Protein AF-A0A6N2E8M4-F1 (afdb_monomer_lite)

Secondary structure (DSSP, 8-state):
-----SSHHHHHHHHHHIIIIIIIIIIIIIIIIIITS--BS-HHHHHHHHHHHHHHHHHHHHHHHHHHHHSSSSHHHHHHHHHHHHHTTT-HHHHHHHHHHHHHHHHHHHHHHHHHHHHHHHHHHHHHHHHHHTTSSS--SBS-HHHHHHH-SS-HHHHHHHHHHHHHHHHHHHHHHH--

pLDDT: mean 90.86, std 8.75, range [43.09, 98.12]

Radius of gyration: 20.79 Å; chains: 1; bounding box: 52×28×59 Å

Foldseek 3Di:
DQDAQLCVVLLVLLLCCLVPPCVPLVCCLQPVQPQVVFDFLDPVLSVLLVVLSVLLVVLNVVSVVLVQCCDCPHVLVVVLVVLVVCVVVVDPVSVVVNSVSSVVSNVVSVVSSVSNLVSLVSNLVSLVVQLVLVPDPDRRGTPPVVRSCVPDPDDSNVSSVVSSVVSVVSSVVSVVSVVD

Structure (mmCIF, N/CA/C/O backbone):
data_AF-A0A6N2E8M4-F1
#
_entry.id   AF-A0A6N2E8M4-F1
#
loop_
_atom_site.group_PDB
_atom_site.id
_atom_site.type_symbol
_atom_site.label_atom_id
_atom_site.label_alt_id
_atom_site.label_comp_id
_atom_site.label_asym_id
_atom_site.label_entity_id
_atom_site.label_seq_id
_atom_site.pdbx_PDB_ins_code
_atom_site.Cartn_x
_atom_site.Cartn_y
_atom_site.Cartn_z
_atom_site.occupancy
_atom_site.B_iso_or_equiv
_atom_site.auth_seq_id
_atom_site.auth_comp_id
_atom_site.auth_asym_id
_atom_site.auth_atom_id
_atom_site.pdbx_PDB_model_num
ATOM 1 N N . MET A 1 1 ? -24.323 13.847 19.911 1.00 50.88 1 MET A N 1
ATOM 2 C CA . MET A 1 1 ? -24.443 12.425 19.514 1.00 50.88 1 MET A CA 1
ATOM 3 C C . MET A 1 1 ? -23.065 11.781 19.568 1.00 50.88 1 MET A C 1
ATOM 5 O O . MET A 1 1 ? -22.084 12.505 19.433 1.00 50.88 1 MET A O 1
ATOM 9 N N . LEU A 1 2 ? -22.969 10.475 19.830 1.00 60.50 2 LEU A N 1
ATOM 10 C CA . LEU A 1 2 ? -21.713 9.736 19.649 1.00 60.50 2 LEU A CA 1
ATOM 11 C C . LEU A 1 2 ? -21.458 9.646 18.139 1.00 60.50 2 LEU A C 1
ATOM 13 O O . LEU A 1 2 ? -22.296 9.107 17.423 1.00 60.50 2 LEU A O 1
ATOM 17 N N . ALA A 1 3 ? -20.360 10.224 17.651 1.00 65.88 3 ALA A N 1
ATOM 18 C CA . ALA A 1 3 ? -19.913 9.959 16.288 1.00 65.88 3 ALA A CA 1
ATOM 19 C C . ALA A 1 3 ? -19.482 8.488 16.233 1.00 65.88 3 ALA A C 1
ATOM 21 O O . ALA A 1 3 ? -18.694 8.071 17.078 1.00 65.88 3 ALA A O 1
ATOM 22 N N . GLY A 1 4 ? -20.057 7.705 15.319 1.00 81.88 4 GLY A N 1
ATOM 23 C CA . GLY A 1 4 ? -19.704 6.298 15.129 1.00 81.88 4 GLY A CA 1
ATOM 24 C C . GLY A 1 4 ? -18.329 6.129 14.473 1.00 81.88 4 GLY A C 1
ATOM 25 O O . GLY A 1 4 ? -17.435 6.965 14.623 1.00 81.88 4 GLY A O 1
ATOM 26 N N . TYR A 1 5 ? -18.162 5.055 13.707 1.00 83.81 5 TYR A N 1
ATOM 27 C CA . TYR A 1 5 ? -16.965 4.858 12.891 1.00 83.81 5 TYR A CA 1
ATOM 28 C C . TYR A 1 5 ? -16.998 5.791 11.674 1.00 83.81 5 TYR A C 1
ATOM 30 O O . TYR A 1 5 ? -17.773 5.576 10.745 1.00 83.81 5 TYR A O 1
ATOM 38 N N . THR A 1 6 ? -16.171 6.838 11.673 1.00 86.19 6 THR A N 1
ATOM 39 C CA . THR A 1 6 ? -16.172 7.872 10.622 1.00 86.19 6 THR A CA 1
ATOM 40 C C . THR A 1 6 ? -15.362 7.467 9.395 1.00 86.19 6 THR A C 1
ATOM 42 O O . THR A 1 6 ? -15.619 7.959 8.303 1.00 86.19 6 THR A O 1
ATOM 45 N N . HIS A 1 7 ? -14.409 6.545 9.550 1.00 88.38 7 HIS A N 1
ATOM 46 C CA . HIS A 1 7 ? -13.494 6.131 8.480 1.00 88.38 7 HIS A CA 1
ATOM 47 C C . HIS A 1 7 ? -13.732 4.705 7.969 1.00 88.38 7 HIS A C 1
ATOM 49 O O . HIS A 1 7 ? -12.921 4.201 7.199 1.00 88.38 7 HIS A O 1
ATOM 55 N N . ALA A 1 8 ? -14.837 4.056 8.352 1.00 88.50 8 ALA A N 1
ATOM 56 C CA . ALA A 1 8 ? -15.098 2.651 8.020 1.00 88.50 8 ALA A CA 1
ATOM 57 C C . ALA A 1 8 ? -15.075 2.372 6.506 1.00 88.50 8 ALA A C 1
ATOM 59 O O . ALA A 1 8 ? -14.413 1.440 6.060 1.00 88.50 8 ALA A O 1
ATOM 60 N N . ALA A 1 9 ? -15.743 3.207 5.700 1.00 89.69 9 ALA A N 1
ATOM 61 C CA . ALA A 1 9 ? -15.779 3.028 4.247 1.00 89.69 9 ALA A CA 1
ATOM 62 C C . ALA A 1 9 ? -14.379 3.141 3.621 1.00 89.69 9 ALA A C 1
ATOM 64 O O . ALA A 1 9 ? -13.934 2.235 2.920 1.00 89.69 9 ALA A O 1
ATOM 65 N N . ALA A 1 10 ? -13.661 4.225 3.933 1.00 91.50 10 ALA A N 1
ATOM 66 C CA . ALA A 1 10 ? -12.303 4.461 3.450 1.00 91.50 10 ALA A CA 1
ATOM 67 C C . ALA A 1 10 ? -11.353 3.322 3.853 1.00 91.50 10 ALA A C 1
ATOM 69 O O . ALA A 1 10 ? -10.599 2.808 3.028 1.00 91.50 10 ALA A O 1
ATOM 70 N N . PHE A 1 11 ? -11.425 2.894 5.114 1.00 93.75 11 PHE A N 1
ATOM 71 C CA . PHE A 1 11 ? -10.598 1.820 5.643 1.00 93.75 11 PHE A CA 1
ATOM 72 C C . PHE A 1 11 ? -10.864 0.485 4.936 1.00 93.75 11 PHE A C 1
ATOM 74 O O . PHE A 1 11 ? -9.918 -0.193 4.542 1.00 93.75 11 PHE A O 1
ATOM 81 N N . ASN A 1 12 ? -12.130 0.140 4.685 1.00 93.62 12 ASN A N 1
ATOM 82 C CA . ASN A 1 12 ? -12.490 -1.086 3.970 1.00 93.62 12 ASN A CA 1
ATOM 83 C C . ASN A 1 12 ? -11.990 -1.082 2.522 1.00 93.62 12 ASN A C 1
ATOM 85 O O . ASN A 1 12 ? -11.437 -2.082 2.063 1.00 93.62 12 ASN A O 1
ATOM 89 N N . TYR A 1 13 ? -12.125 0.043 1.812 1.00 94.75 13 TYR A N 1
ATOM 90 C CA . TYR A 1 13 ? -11.577 0.174 0.460 1.00 94.75 13 TYR A CA 1
ATOM 91 C C . TYR A 1 13 ? -10.058 0.031 0.448 1.00 94.75 13 TYR A C 1
ATOM 93 O O . TYR A 1 13 ? -9.515 -0.653 -0.419 1.00 94.75 13 TYR A O 1
ATOM 101 N N . MET A 1 14 ? -9.377 0.631 1.427 1.00 96.00 14 MET A N 1
ATOM 102 C CA . MET A 1 14 ? -7.941 0.459 1.601 1.00 96.00 14 MET A CA 1
ATOM 103 C C . MET A 1 14 ? -7.574 -0.995 1.865 1.00 96.00 14 MET A C 1
ATOM 105 O O . MET A 1 14 ? -6.753 -1.534 1.130 1.00 96.00 14 MET A O 1
ATOM 109 N N . LYS A 1 1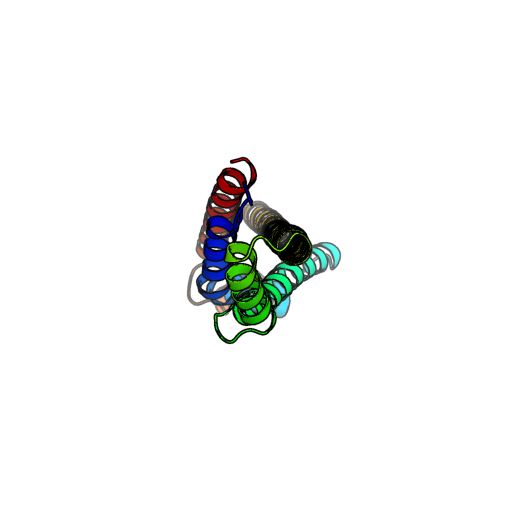5 ? -8.188 -1.653 2.851 1.00 95.88 15 LYS A N 1
ATOM 110 C CA . LYS A 1 15 ? -7.899 -3.054 3.177 1.00 95.88 15 LYS A CA 1
ATOM 111 C C . LYS A 1 15 ? -8.069 -3.949 1.947 1.00 95.88 15 LYS A C 1
ATOM 113 O O . LYS A 1 15 ? -7.147 -4.687 1.609 1.00 95.88 15 LYS A O 1
ATOM 118 N N . ALA A 1 16 ? -9.190 -3.830 1.236 1.00 96.12 16 ALA A N 1
ATOM 119 C CA . ALA A 1 16 ? -9.444 -4.601 0.019 1.00 96.12 16 ALA A CA 1
ATOM 120 C C . ALA A 1 16 ? -8.382 -4.335 -1.060 1.00 96.12 16 ALA A C 1
ATOM 122 O O . ALA A 1 16 ? -7.783 -5.268 -1.587 1.00 96.12 16 ALA A O 1
ATOM 123 N N . PHE A 1 17 ? -8.064 -3.066 -1.338 1.00 97.38 17 PHE A N 1
ATOM 124 C CA . PHE A 1 17 ? -7.028 -2.715 -2.310 1.00 97.38 17 PHE A CA 1
ATOM 125 C C . PHE A 1 17 ? -5.656 -3.297 -1.937 1.00 97.38 17 PHE A C 1
ATOM 127 O O . PHE A 1 17 ? -4.941 -3.825 -2.793 1.00 97.38 17 PHE A O 1
ATOM 134 N N . LEU A 1 18 ? -5.287 -3.225 -0.656 1.00 96.88 18 LEU A N 1
ATOM 135 C CA . LEU A 1 18 ? -4.003 -3.718 -0.176 1.00 96.88 18 LEU A CA 1
ATOM 136 C C . LEU A 1 18 ? -3.894 -5.248 -0.265 1.00 96.88 18 LEU A C 1
ATOM 138 O O . LEU A 1 18 ? -2.854 -5.774 -0.666 1.00 96.88 18 LEU A O 1
ATOM 142 N N . LEU A 1 19 ? -4.957 -5.973 0.081 1.00 95.94 19 LEU A N 1
ATOM 143 C CA . LEU A 1 19 ? -4.946 -7.437 0.078 1.00 95.94 19 LEU A CA 1
ATOM 144 C C . LEU A 1 19 ? -5.118 -8.023 -1.328 1.00 95.94 19 LEU A C 1
ATOM 146 O O . LEU A 1 19 ? -4.409 -8.966 -1.685 1.00 95.94 19 LEU A O 1
ATOM 150 N N . ASP A 1 20 ? -6.010 -7.453 -2.136 1.00 95.56 20 ASP A N 1
ATOM 151 C CA . ASP A 1 20 ? -6.385 -8.048 -3.418 1.00 95.56 20 ASP A CA 1
ATOM 152 C C . ASP A 1 20 ? -5.503 -7.599 -4.577 1.00 95.56 20 ASP A C 1
ATOM 154 O O . ASP A 1 20 ? -5.303 -8.386 -5.500 1.00 95.56 20 ASP A O 1
ATOM 158 N N . TYR A 1 21 ? -4.972 -6.372 -4.531 1.00 96.12 21 TYR A N 1
ATOM 159 C CA . TYR A 1 21 ? -4.192 -5.791 -5.627 1.00 96.12 21 TYR A CA 1
ATOM 160 C C . TYR A 1 21 ? -2.731 -5.542 -5.244 1.00 96.12 21 TYR A C 1
ATOM 162 O O . TYR A 1 21 ? -1.817 -5.959 -5.954 1.00 96.12 21 TYR A O 1
ATOM 170 N N . PHE A 1 22 ? -2.464 -4.899 -4.101 1.00 96.94 22 PHE A N 1
ATOM 171 C CA . PHE A 1 22 ? -1.079 -4.590 -3.726 1.00 96.94 22 PHE A CA 1
ATOM 172 C C . PHE A 1 22 ? -0.250 -5.853 -3.454 1.00 96.94 22 PHE A C 1
ATOM 174 O O . PHE A 1 22 ? 0.835 -6.008 -4.014 1.00 96.94 22 PHE A O 1
ATOM 181 N N . LYS A 1 23 ? -0.768 -6.791 -2.648 1.00 95.00 23 LYS A N 1
ATOM 182 C CA . LYS A 1 23 ? -0.067 -8.049 -2.326 1.00 95.00 23 LYS A CA 1
ATOM 183 C C . LYS A 1 23 ? 0.084 -9.008 -3.520 1.00 95.00 23 LYS A C 1
ATOM 185 O O . LYS A 1 23 ? 0.808 -9.996 -3.377 1.00 95.00 23 LYS A O 1
ATOM 190 N N . LYS A 1 24 ? -0.549 -8.715 -4.662 1.00 94.69 24 LYS A N 1
ATOM 191 C CA . LYS A 1 24 ? -0.471 -9.487 -5.911 1.00 94.69 24 LYS A CA 1
ATOM 192 C C . LYS A 1 24 ? 0.281 -8.700 -6.986 1.00 94.69 24 LYS A C 1
ATOM 194 O O . LYS A 1 24 ? 1.505 -8.780 -7.042 1.00 94.69 24 LYS A O 1
ATOM 199 N N . ASP A 1 25 ? -0.428 -7.891 -7.770 1.00 94.56 25 ASP A N 1
ATOM 200 C CA . ASP A 1 25 ? 0.091 -7.202 -8.953 1.00 94.56 25 ASP A CA 1
ATOM 201 C C . ASP A 1 25 ? 1.238 -6.238 -8.635 1.00 94.56 25 ASP A C 1
ATOM 203 O O . ASP A 1 25 ? 2.279 -6.247 -9.294 1.00 94.56 25 ASP A O 1
ATOM 207 N N . ILE A 1 26 ? 1.067 -5.399 -7.603 1.00 96.38 26 ILE A N 1
ATOM 208 C CA . ILE A 1 26 ? 2.102 -4.420 -7.238 1.00 96.38 26 ILE A CA 1
ATOM 209 C C . ILE A 1 26 ? 3.328 -5.140 -6.693 1.00 96.38 26 ILE A C 1
ATOM 211 O O . ILE A 1 26 ? 4.443 -4.789 -7.064 1.00 96.38 26 ILE A O 1
ATOM 215 N N . ARG A 1 27 ? 3.145 -6.148 -5.835 1.00 96.44 27 ARG A N 1
ATOM 216 C CA . ARG A 1 27 ? 4.249 -6.947 -5.301 1.00 96.44 27 ARG A CA 1
ATOM 217 C C . ARG A 1 27 ? 5.059 -7.595 -6.415 1.00 96.44 27 ARG A C 1
ATOM 219 O O . ARG A 1 27 ? 6.276 -7.461 -6.400 1.00 96.44 27 ARG A O 1
ATOM 226 N N . GLU A 1 28 ? 4.417 -8.258 -7.361 1.00 95.75 28 GLU A N 1
ATOM 227 C CA . GLU A 1 28 ? 5.138 -8.961 -8.419 1.00 95.75 28 GLU A CA 1
ATOM 228 C C . GLU A 1 28 ? 6.014 -7.996 -9.234 1.00 95.75 28 GLU A C 1
ATOM 230 O O . GLU A 1 28 ? 7.211 -8.215 -9.411 1.00 95.75 28 GLU A O 1
ATOM 235 N N . VAL A 1 29 ? 5.457 -6.856 -9.651 1.00 96.31 29 VAL A N 1
ATOM 236 C CA . VAL A 1 29 ? 6.209 -5.872 -10.440 1.00 96.31 29 VAL A CA 1
ATOM 237 C C . VAL A 1 29 ? 7.237 -5.134 -9.587 1.00 96.31 29 VAL A C 1
ATOM 239 O O . VAL A 1 29 ? 8.415 -5.089 -9.926 1.00 96.31 29 VAL A O 1
ATOM 242 N N . VAL A 1 30 ? 6.821 -4.534 -8.474 1.00 96.56 30 VAL A N 1
ATOM 243 C CA . VAL A 1 30 ? 7.688 -3.661 -7.674 1.00 96.56 30 VAL A CA 1
ATOM 244 C C . VAL A 1 30 ? 8.732 -4.468 -6.919 1.00 96.56 30 VAL A C 1
ATOM 246 O O . VAL A 1 30 ? 9.917 -4.166 -7.015 1.00 96.56 30 VAL A O 1
ATOM 249 N N . ARG A 1 31 ? 8.327 -5.502 -6.180 1.00 96.12 31 ARG A N 1
ATOM 250 C CA . ARG A 1 31 ? 9.270 -6.306 -5.401 1.00 96.12 31 ARG A CA 1
ATOM 251 C C . ARG A 1 31 ? 10.028 -7.267 -6.304 1.00 96.12 31 ARG A C 1
ATOM 253 O O . ARG A 1 31 ? 11.253 -7.202 -6.356 1.00 96.12 31 ARG A O 1
ATOM 260 N N . ASP A 1 32 ? 9.322 -8.170 -6.973 1.00 95.50 32 ASP A N 1
ATOM 261 C CA . ASP A 1 32 ? 9.971 -9.349 -7.551 1.00 95.50 32 ASP A CA 1
ATOM 262 C C . ASP A 1 32 ? 10.740 -9.014 -8.842 1.00 95.50 32 ASP A C 1
ATOM 264 O O . ASP A 1 32 ? 11.809 -9.582 -9.081 1.00 95.50 32 ASP A O 1
ATOM 268 N N . LEU A 1 33 ? 10.260 -8.049 -9.636 1.00 96.00 33 LEU A N 1
ATOM 269 C CA . LEU A 1 33 ? 10.949 -7.586 -10.845 1.00 96.00 33 LEU A CA 1
ATOM 270 C C . LEU A 1 33 ? 11.869 -6.383 -10.583 1.00 96.00 33 LEU A C 1
ATOM 272 O O . LEU A 1 33 ? 13.064 -6.459 -10.864 1.00 96.00 33 LEU A O 1
ATOM 276 N N . LEU A 1 34 ? 11.359 -5.277 -10.036 1.00 95.56 34 LEU A N 1
ATOM 277 C CA . LEU A 1 34 ? 12.140 -4.034 -9.948 1.00 95.56 34 LEU A CA 1
ATOM 278 C C . LEU A 1 34 ? 13.143 -4.017 -8.782 1.00 95.56 34 LEU A C 1
ATOM 280 O O . LEU A 1 34 ? 14.280 -3.589 -8.972 1.00 95.56 34 LEU A O 1
ATOM 284 N N . LEU A 1 35 ? 12.764 -4.469 -7.583 1.00 96.19 35 LEU A N 1
ATOM 285 C CA . LEU A 1 35 ? 13.652 -4.431 -6.412 1.00 96.19 35 LEU A CA 1
ATOM 286 C C . LEU A 1 35 ? 14.603 -5.631 -6.345 1.00 96.19 35 LEU A C 1
ATOM 288 O O . LEU A 1 35 ? 15.784 -5.445 -6.073 1.00 96.19 35 LEU A O 1
ATOM 292 N N . VAL A 1 36 ? 14.118 -6.852 -6.595 1.00 95.69 36 VAL A N 1
ATOM 293 C CA . VAL A 1 36 ? 14.948 -8.067 -6.478 1.00 95.69 36 VAL A CA 1
ATOM 294 C C . VAL A 1 36 ? 15.834 -8.279 -7.704 1.00 95.69 36 VAL A C 1
ATOM 296 O O . VAL A 1 36 ? 17.000 -8.640 -7.557 1.00 95.69 36 VAL A O 1
ATOM 299 N N . ARG A 1 37 ? 15.302 -8.084 -8.918 1.00 95.38 37 ARG A N 1
ATOM 300 C CA . ARG A 1 37 ? 16.050 -8.337 -10.164 1.00 95.38 37 ARG A CA 1
ATOM 301 C C . ARG A 1 37 ? 16.666 -7.077 -10.765 1.00 95.38 37 ARG A C 1
ATOM 303 O O . ARG A 1 37 ? 17.520 -7.194 -11.642 1.00 95.38 37 ARG A O 1
ATOM 310 N N . GLY A 1 38 ? 16.255 -5.888 -10.332 1.00 95.00 38 GLY A N 1
ATOM 311 C CA . GLY A 1 38 ? 16.749 -4.632 -10.884 1.00 95.00 38 GLY A CA 1
ATOM 312 C C . GLY A 1 38 ? 18.200 -4.342 -10.508 1.00 95.00 38 GLY A C 1
ATOM 313 O O . GLY A 1 38 ? 18.567 -4.335 -9.335 1.00 95.00 38 GLY A O 1
ATOM 314 N N . LYS A 1 39 ? 19.027 -4.040 -11.511 1.00 95.56 39 LYS A N 1
ATOM 315 C CA . LYS A 1 39 ? 20.373 -3.478 -11.340 1.00 95.56 39 LYS A CA 1
ATOM 316 C C . LYS A 1 39 ? 20.269 -1.963 -11.458 1.00 95.56 39 LYS A C 1
ATOM 318 O O . LYS A 1 39 ? 20.283 -1.411 -12.559 1.00 95.56 39 LYS A O 1
ATOM 323 N N . TRP A 1 40 ? 20.104 -1.313 -10.314 1.00 95.94 40 TRP A N 1
ATOM 324 C CA . TRP A 1 40 ? 19.937 0.132 -10.213 1.00 95.94 40 TRP A CA 1
ATOM 325 C C . TRP A 1 40 ? 21.277 0.848 -10.360 1.00 95.94 40 TRP A C 1
ATOM 327 O O . TRP A 1 40 ? 22.282 0.410 -9.804 1.00 95.94 40 TRP A O 1
ATOM 337 N N . SER A 1 41 ? 21.293 1.969 -11.077 1.00 93.00 41 SER A N 1
ATOM 338 C CA . SER A 1 41 ? 22.492 2.814 -11.180 1.00 93.00 41 SER A CA 1
ATOM 339 C C . SER A 1 41 ? 22.808 3.572 -9.893 1.00 93.00 41 SER A C 1
ATOM 341 O O . SER A 1 41 ? 23.955 3.944 -9.657 1.00 93.00 41 SER A O 1
ATOM 343 N N . SER A 1 42 ? 21.800 3.790 -9.045 1.00 90.81 42 SER A N 1
ATOM 344 C CA . SER A 1 42 ? 21.939 4.424 -7.738 1.00 90.81 42 SER A CA 1
ATOM 345 C C . SER A 1 42 ? 21.118 3.694 -6.684 1.00 90.81 42 SER A C 1
ATOM 347 O O . SER A 1 42 ? 19.908 3.511 -6.837 1.00 90.81 42 SER A O 1
ATOM 349 N N . ASN A 1 43 ? 21.767 3.381 -5.561 1.00 90.56 43 ASN A N 1
ATOM 350 C CA . ASN A 1 43 ? 21.131 2.754 -4.401 1.00 90.56 43 ASN A CA 1
ATOM 351 C C . ASN A 1 43 ? 20.052 3.640 -3.755 1.00 90.56 43 ASN A C 1
ATOM 353 O O . ASN A 1 43 ? 19.172 3.132 -3.068 1.00 90.56 43 ASN A O 1
ATOM 357 N N . ILE A 1 44 ? 20.091 4.963 -3.964 1.00 93.06 44 ILE A N 1
ATOM 358 C CA . ILE A 1 44 ? 19.117 5.887 -3.361 1.00 93.06 44 ILE A CA 1
ATOM 359 C C . ILE A 1 44 ? 17.715 5.624 -3.920 1.00 93.06 44 ILE A C 1
ATOM 361 O O . ILE A 1 44 ? 16.750 5.554 -3.164 1.00 93.06 44 ILE A O 1
ATOM 365 N N . SER A 1 45 ? 17.599 5.443 -5.239 1.00 90.31 45 SER A N 1
ATOM 366 C CA . SER A 1 45 ? 16.296 5.247 -5.889 1.00 90.31 45 SER A CA 1
ATOM 367 C C . SER A 1 45 ? 15.677 3.898 -5.532 1.00 90.31 45 SER A C 1
ATOM 369 O O . SER A 1 45 ? 14.481 3.830 -5.251 1.00 90.31 45 SER A O 1
ATOM 371 N N . SER A 1 46 ? 16.488 2.835 -5.491 1.00 93.88 46 SER A N 1
ATOM 372 C CA . SER A 1 46 ? 16.025 1.513 -5.065 1.00 93.88 46 SER A CA 1
ATOM 373 C C . SER A 1 46 ? 15.615 1.505 -3.597 1.00 93.88 46 SER A C 1
ATOM 375 O O . SER A 1 46 ? 14.595 0.909 -3.263 1.00 93.88 46 SER A O 1
ATOM 377 N N . GLN A 1 47 ? 16.364 2.193 -2.727 1.00 96.56 47 GLN A N 1
ATOM 378 C CA . GLN A 1 47 ? 16.036 2.272 -1.305 1.00 96.56 47 GLN A CA 1
ATOM 379 C C . GLN A 1 47 ? 14.709 2.998 -1.083 1.00 96.56 47 GLN A C 1
ATOM 381 O O . GLN A 1 47 ? 13.840 2.463 -0.409 1.00 96.56 47 GLN A O 1
ATOM 386 N N . GLN A 1 48 ? 14.500 4.156 -1.714 1.00 95.81 48 GLN A N 1
ATOM 387 C CA . GLN A 1 48 ? 13.248 4.909 -1.578 1.00 95.81 48 GLN A CA 1
ATOM 388 C C . GLN A 1 48 ? 12.026 4.125 -2.081 1.00 95.81 48 GLN A C 1
ATOM 390 O O . GLN A 1 48 ? 10.965 4.155 -1.453 1.00 95.81 48 GLN A O 1
ATOM 395 N N . LEU A 1 49 ? 12.169 3.388 -3.190 1.00 96.75 49 LEU A N 1
ATOM 396 C CA . LEU A 1 49 ? 11.116 2.494 -3.673 1.00 96.75 49 LEU A CA 1
ATOM 397 C C . LEU A 1 49 ? 10.858 1.341 -2.690 1.00 96.75 49 LEU A C 1
ATOM 399 O O . LEU A 1 49 ? 9.700 1.012 -2.430 1.00 96.75 49 LEU A O 1
ATOM 403 N N . SER A 1 50 ? 11.921 0.754 -2.136 1.00 97.06 50 SER A N 1
ATOM 404 C CA . SER A 1 50 ? 11.839 -0.309 -1.132 1.00 97.06 50 SER A CA 1
ATOM 405 C C . SER A 1 50 ? 11.129 0.167 0.135 1.00 97.06 50 SER A C 1
ATOM 407 O O . SER A 1 50 ? 10.192 -0.482 0.593 1.00 97.06 50 SER A O 1
ATOM 409 N N . ASP A 1 51 ? 11.495 1.340 0.653 1.00 97.31 51 ASP A N 1
ATOM 410 C CA . ASP A 1 51 ? 10.890 1.936 1.845 1.00 97.31 51 ASP A CA 1
ATOM 411 C C . ASP A 1 51 ? 9.393 2.189 1.631 1.00 97.31 51 ASP A C 1
ATOM 413 O O . ASP A 1 51 ? 8.568 1.811 2.463 1.00 97.31 51 ASP A O 1
ATOM 417 N N . GLY A 1 52 ? 9.020 2.750 0.473 1.00 97.25 52 GLY A N 1
ATOM 418 C CA . GLY A 1 52 ? 7.618 2.934 0.099 1.00 97.25 52 GLY A CA 1
ATOM 419 C C . GLY A 1 52 ? 6.853 1.610 0.014 1.00 97.25 52 GLY A C 1
ATOM 420 O O . GLY A 1 52 ? 5.724 1.520 0.491 1.00 97.25 52 GLY A O 1
ATOM 421 N N . PHE A 1 53 ? 7.465 0.562 -0.542 1.00 97.81 53 PHE A N 1
ATOM 422 C CA . PHE A 1 53 ? 6.872 -0.775 -0.599 1.00 97.81 53 PHE A CA 1
ATOM 423 C C . PHE A 1 53 ? 6.676 -1.386 0.795 1.00 97.81 53 PHE A C 1
ATOM 425 O O . PHE A 1 53 ? 5.591 -1.885 1.104 1.00 97.81 53 PHE A O 1
ATOM 432 N N . HIS A 1 54 ? 7.695 -1.321 1.651 1.00 97.44 54 HIS A N 1
ATOM 433 C CA . HIS A 1 54 ? 7.634 -1.846 3.012 1.00 97.44 54 HIS A CA 1
ATOM 434 C C . HIS A 1 54 ? 6.611 -1.107 3.873 1.00 97.44 54 HIS A C 1
ATOM 436 O O . HIS A 1 54 ? 5.849 -1.761 4.581 1.00 97.44 54 HIS A O 1
ATOM 442 N N . GLN A 1 55 ? 6.512 0.218 3.740 1.00 97.00 55 GLN A N 1
ATOM 443 C CA . GLN A 1 55 ? 5.496 1.017 4.423 1.00 97.00 55 GLN A CA 1
ATOM 444 C C . GLN A 1 55 ? 4.074 0.537 4.095 1.00 97.00 55 GLN A C 1
ATOM 446 O O . GLN A 1 55 ? 3.245 0.378 4.989 1.00 97.00 55 GLN A O 1
ATOM 451 N N . VAL A 1 56 ? 3.781 0.272 2.816 1.00 97.44 56 VAL A N 1
ATOM 452 C CA . VAL A 1 56 ? 2.455 -0.216 2.403 1.00 97.44 56 VAL A CA 1
ATOM 453 C C . VAL A 1 56 ? 2.210 -1.647 2.885 1.00 97.44 56 VAL A C 1
ATOM 455 O O . VAL A 1 56 ? 1.093 -1.972 3.287 1.00 97.44 56 VAL A O 1
ATOM 458 N N . MET A 1 57 ? 3.237 -2.501 2.878 1.00 96.50 57 MET A N 1
ATOM 459 C CA . MET A 1 57 ? 3.125 -3.869 3.391 1.00 96.50 57 MET A CA 1
ATOM 460 C C . MET A 1 57 ? 2.797 -3.882 4.888 1.00 96.50 57 MET A C 1
ATOM 462 O O . MET A 1 57 ? 1.863 -4.563 5.305 1.00 96.50 57 MET A O 1
ATOM 466 N N . GLU A 1 58 ? 3.510 -3.079 5.677 1.00 96.25 58 GLU A N 1
ATOM 467 C CA . GLU A 1 58 ? 3.269 -2.943 7.113 1.00 96.25 58 GLU A CA 1
ATOM 468 C C . GLU A 1 58 ? 1.867 -2.386 7.394 1.00 96.25 58 GLU A C 1
ATOM 470 O O . GLU A 1 58 ? 1.157 -2.904 8.256 1.00 96.25 58 GLU A O 1
ATOM 475 N N . ALA A 1 59 ? 1.423 -1.383 6.628 1.00 95.25 59 ALA A N 1
ATOM 476 C CA . ALA A 1 59 ? 0.063 -0.861 6.731 1.00 95.25 59 ALA A CA 1
ATOM 477 C C . ALA A 1 59 ? -0.997 -1.932 6.415 1.00 95.25 59 ALA A C 1
ATOM 479 O O . ALA A 1 59 ? -2.025 -1.989 7.087 1.00 95.25 59 ALA A O 1
ATOM 480 N N . ALA A 1 60 ? -0.750 -2.807 5.434 1.00 95.50 60 ALA A N 1
ATOM 481 C CA . ALA A 1 60 ? -1.661 -3.900 5.097 1.00 95.50 60 ALA A CA 1
ATOM 482 C C . ALA A 1 60 ? -1.785 -4.920 6.238 1.00 95.50 60 ALA A C 1
ATOM 484 O O . ALA A 1 60 ? -2.889 -5.373 6.540 1.00 95.50 60 ALA A O 1
ATOM 485 N N . ASP A 1 61 ? -0.671 -5.269 6.882 1.00 95.81 61 ASP A N 1
ATOM 486 C CA . ASP A 1 61 ? -0.660 -6.218 7.997 1.00 95.81 61 ASP A CA 1
ATOM 487 C C . ASP A 1 61 ? -1.308 -5.613 9.253 1.00 95.81 61 ASP A C 1
ATOM 489 O O . ASP A 1 61 ? -2.161 -6.252 9.876 1.00 95.81 61 ASP A O 1
ATOM 493 N N . LYS A 1 62 ? -1.002 -4.346 9.568 1.00 95.88 62 LYS A N 1
ATOM 494 C CA . LYS A 1 62 ? -1.677 -3.590 10.637 1.00 95.88 62 LYS A CA 1
ATOM 495 C C . LYS A 1 62 ? -3.178 -3.474 10.393 1.00 95.88 62 LYS A C 1
ATOM 497 O O . LYS A 1 62 ? -3.951 -3.613 11.336 1.00 95.88 62 LYS A O 1
ATOM 502 N N . ALA A 1 63 ? -3.604 -3.258 9.148 1.00 95.25 63 ALA A N 1
ATOM 503 C CA . ALA A 1 63 ? -5.018 -3.125 8.816 1.00 95.25 63 ALA A CA 1
ATOM 504 C C . ALA A 1 63 ? -5.808 -4.416 9.085 1.00 95.25 63 ALA A C 1
ATOM 506 O O . ALA A 1 63 ? -6.944 -4.345 9.547 1.00 95.25 63 ALA A O 1
ATOM 507 N N . VAL A 1 64 ? -5.213 -5.588 8.834 1.00 95.75 64 VAL A N 1
ATOM 508 C CA . VAL A 1 64 ? -5.831 -6.880 9.177 1.00 95.75 64 VAL A CA 1
ATOM 509 C C . VAL A 1 64 ? -5.960 -7.020 10.691 1.00 95.75 64 VAL A C 1
ATOM 511 O O . VAL A 1 64 ? -7.064 -7.216 11.182 1.00 95.75 64 VAL A O 1
ATOM 514 N N . GLN A 1 65 ? -4.868 -6.816 11.433 1.00 95.50 65 GLN A N 1
ATOM 515 C CA . GLN A 1 65 ? -4.876 -6.929 12.898 1.00 95.50 65 GLN A CA 1
ATOM 516 C C . GLN A 1 65 ? -5.858 -5.954 13.559 1.00 95.50 65 GLN A C 1
ATOM 518 O O . GLN A 1 65 ? -6.528 -6.288 14.536 1.00 95.50 65 GLN A O 1
ATOM 523 N N . PHE A 1 66 ? -5.946 -4.735 13.032 1.00 95.31 66 PHE A N 1
ATOM 524 C CA . PHE A 1 66 ? -6.875 -3.727 13.517 1.00 95.31 66 PHE A CA 1
ATOM 525 C C . PHE A 1 66 ? -8.330 -4.142 13.302 1.00 95.31 66 PHE A C 1
ATOM 527 O O . PHE A 1 66 ? -9.122 -4.047 14.242 1.00 95.31 66 PHE A O 1
ATOM 534 N N . ASP A 1 67 ? -8.667 -4.625 12.106 1.00 93.81 67 ASP A N 1
ATOM 535 C CA . ASP A 1 67 ? -10.012 -5.100 11.779 1.00 93.81 67 ASP A CA 1
ATOM 536 C C . ASP A 1 67 ? -10.408 -6.298 12.654 1.00 93.81 67 ASP A C 1
ATOM 538 O O . ASP A 1 67 ? -11.462 -6.272 13.288 1.00 93.81 67 ASP A O 1
ATOM 542 N N . ASP A 1 68 ? -9.508 -7.273 12.811 1.00 94.75 68 ASP A N 1
ATOM 543 C CA . ASP A 1 68 ? -9.717 -8.440 13.676 1.00 94.75 68 ASP A CA 1
ATOM 544 C C . ASP A 1 68 ? -9.928 -8.022 15.144 1.00 94.75 68 ASP A C 1
ATOM 546 O O . ASP A 1 68 ? -10.774 -8.571 15.849 1.00 94.75 68 ASP A O 1
ATOM 550 N N . SER A 1 69 ? -9.220 -6.991 15.620 1.00 94.88 69 SER A N 1
ATOM 551 C CA . SER A 1 69 ? -9.401 -6.478 16.987 1.00 94.88 69 SER A CA 1
ATOM 552 C C . SER A 1 69 ? -10.781 -5.846 17.229 1.00 94.88 69 SER A C 1
ATOM 554 O O . SER A 1 69 ? -11.245 -5.794 18.375 1.00 94.88 69 SER A O 1
ATOM 556 N N . LEU A 1 70 ? -11.423 -5.350 16.165 1.00 92.38 70 LEU A N 1
ATOM 557 C CA . LEU A 1 70 ? -12.730 -4.688 16.180 1.00 92.38 70 LEU A CA 1
ATOM 558 C C . LEU A 1 70 ? -13.889 -5.617 15.808 1.00 92.38 70 LEU A C 1
ATOM 560 O O . LEU A 1 70 ? -15.041 -5.194 15.933 1.00 92.38 70 LEU A O 1
ATOM 564 N N . ALA A 1 71 ? -13.599 -6.853 15.398 1.00 90.00 71 ALA A N 1
ATOM 565 C CA . ALA A 1 71 ? -14.597 -7.881 15.143 1.00 90.00 71 ALA A CA 1
ATOM 566 C C . ALA A 1 71 ? -15.481 -8.145 16.379 1.00 90.00 71 ALA A C 1
ATOM 568 O O . ALA A 1 71 ? -15.157 -7.761 17.506 1.00 90.00 71 ALA A O 1
ATOM 569 N N . ASP A 1 72 ? -16.618 -8.812 16.173 1.00 79.56 72 ASP A N 1
ATOM 570 C CA . ASP A 1 72 ? -17.595 -9.087 17.237 1.00 79.56 72 ASP A CA 1
ATOM 571 C C . ASP A 1 72 ? -17.014 -9.919 18.399 1.00 79.56 72 ASP A C 1
ATOM 573 O O . ASP A 1 72 ? -17.407 -9.735 19.554 1.00 79.56 72 ASP A O 1
ATOM 577 N N . ASP A 1 73 ? -16.076 -10.811 18.087 1.00 83.75 73 ASP A N 1
ATOM 578 C CA . ASP A 1 73 ? -15.265 -11.615 19.007 1.00 83.75 73 ASP A CA 1
ATOM 579 C C . ASP A 1 73 ? -13.895 -10.985 19.323 1.00 83.75 73 ASP A C 1
ATOM 581 O O . ASP A 1 73 ? -13.194 -11.435 20.233 1.00 83.75 73 ASP A O 1
ATOM 585 N N . GLY A 1 74 ? -13.537 -9.906 18.627 1.00 89.25 74 GLY A N 1
ATOM 586 C CA . GLY A 1 74 ? -12.331 -9.126 18.859 1.00 89.25 74 GLY A CA 1
ATOM 587 C C . GLY A 1 74 ? -12.357 -8.414 20.211 1.00 89.25 74 GLY A C 1
ATOM 588 O O . GLY A 1 74 ? -13.389 -7.923 20.679 1.00 89.25 74 GLY A O 1
ATOM 589 N N . GLU A 1 75 ? -11.194 -8.313 20.859 1.00 89.94 75 GLU A N 1
ATOM 590 C CA . GLU A 1 75 ? -11.083 -7.754 22.211 1.00 89.94 75 GLU A CA 1
ATOM 591 C C . GLU A 1 75 ? -11.651 -6.326 22.309 1.00 89.94 75 GLU A C 1
ATOM 593 O O . GLU A 1 75 ? -12.348 -5.988 23.275 1.00 89.94 75 GLU A O 1
ATOM 598 N N . ARG A 1 76 ? -11.369 -5.466 21.320 1.00 89.88 76 ARG A N 1
ATOM 599 C CA . ARG A 1 76 ? -11.826 -4.067 21.322 1.00 89.88 76 ARG A CA 1
ATOM 600 C C . ARG A 1 76 ? -13.298 -3.979 20.934 1.00 89.88 76 ARG A C 1
ATOM 602 O O . ARG A 1 76 ? -14.040 -3.248 21.595 1.00 89.88 76 ARG A O 1
ATOM 609 N N . GLY A 1 77 ? -13.728 -4.750 19.934 1.00 88.44 77 GLY A N 1
ATOM 610 C CA . GLY A 1 77 ? -15.128 -4.833 19.506 1.00 88.44 77 GLY A CA 1
ATOM 611 C C . GLY A 1 77 ? -16.054 -5.276 20.642 1.00 88.44 77 GLY A C 1
ATOM 612 O O . GLY A 1 77 ? -17.003 -4.565 20.992 1.00 88.44 77 GLY A O 1
ATOM 613 N N . ALA A 1 78 ? -15.711 -6.372 21.324 1.00 89.31 78 ALA A N 1
ATOM 614 C CA . ALA A 1 78 ? -16.464 -6.891 22.464 1.00 89.31 78 ALA A CA 1
ATOM 615 C C . ALA A 1 78 ? -16.544 -5.886 23.630 1.00 89.31 78 ALA A C 1
ATOM 617 O O . ALA A 1 78 ? -17.616 -5.691 24.220 1.00 89.31 78 ALA A O 1
ATOM 618 N N . LYS A 1 79 ? -15.437 -5.195 23.951 1.00 88.06 79 LYS A N 1
ATOM 619 C CA . LYS A 1 79 ? -15.409 -4.150 24.994 1.00 88.06 79 LYS A CA 1
ATOM 620 C C . LYS A 1 79 ? -16.323 -2.971 24.650 1.00 88.06 79 LYS A C 1
ATOM 622 O O . LYS A 1 79 ? -17.089 -2.533 25.512 1.00 88.06 79 LYS A O 1
ATOM 627 N N . LEU A 1 80 ? -16.277 -2.477 23.410 1.00 87.44 80 LEU A N 1
ATOM 628 C CA . LEU A 1 80 ? -17.134 -1.380 22.947 1.00 87.44 80 LEU A CA 1
ATOM 629 C C . LEU A 1 80 ? -18.615 -1.782 22.951 1.00 87.44 80 LEU A C 1
ATOM 631 O O . LEU A 1 80 ? -19.446 -1.037 23.472 1.00 87.44 80 LEU A O 1
ATOM 635 N N . LYS A 1 81 ? -18.942 -2.983 22.462 1.00 86.75 81 LYS A N 1
ATOM 636 C CA . LYS A 1 81 ? -20.310 -3.529 22.435 1.00 86.75 81 LYS A CA 1
ATOM 637 C C . LYS A 1 81 ? -20.901 -3.671 23.839 1.00 86.75 81 LYS A C 1
ATOM 639 O O . LYS A 1 81 ? -22.027 -3.239 24.087 1.00 86.75 81 LYS A O 1
ATOM 644 N N . LYS A 1 82 ? -20.122 -4.198 24.790 1.00 86.62 82 LYS A N 1
ATOM 645 C CA . LYS A 1 82 ? -20.526 -4.314 26.201 1.00 86.62 82 LYS A CA 1
ATOM 646 C C . LYS A 1 82 ? -20.779 -2.949 26.843 1.00 86.62 82 LYS A C 1
ATOM 648 O O . LYS A 1 82 ? -21.760 -2.786 27.566 1.00 86.62 82 LYS A O 1
ATOM 653 N N . ALA A 1 83 ? -19.907 -1.973 26.589 1.00 84.38 83 ALA A N 1
ATOM 654 C CA . ALA A 1 83 ? -20.088 -0.617 27.096 1.00 84.38 83 ALA A CA 1
ATOM 655 C C . ALA A 1 83 ? -21.338 0.051 26.497 1.00 84.38 83 ALA A C 1
ATOM 657 O O . ALA A 1 83 ? -22.055 0.748 27.212 1.00 84.38 83 ALA A O 1
ATOM 658 N N . LEU A 1 84 ? -21.639 -0.203 25.217 1.00 83.56 84 LEU A N 1
ATOM 659 C CA . LEU A 1 84 ? -22.822 0.332 24.536 1.00 83.56 84 LEU A CA 1
ATOM 660 C C . LEU A 1 84 ? -24.127 -0.127 25.202 1.00 83.56 84 LEU A C 1
ATOM 662 O O . LEU A 1 84 ? -25.022 0.690 25.406 1.00 83.56 84 LEU A O 1
ATOM 666 N N . GLY A 1 85 ? -24.205 -1.395 25.623 1.00 78.50 85 GLY A N 1
ATOM 667 C CA . GLY A 1 85 ? -25.356 -1.918 26.370 1.00 78.50 85 GLY A CA 1
ATOM 668 C C . GLY A 1 85 ? -25.634 -1.155 27.673 1.00 78.50 85 GLY A C 1
ATOM 669 O O . GLY A 1 85 ? -26.788 -0.909 28.006 1.00 78.50 85 GLY A O 1
ATOM 670 N N . ARG A 1 86 ? -24.586 -0.681 28.361 1.00 74.12 86 ARG A N 1
ATOM 671 C CA . ARG A 1 86 ? -24.695 0.100 29.611 1.00 74.12 86 ARG A CA 1
ATOM 672 C C . ARG A 1 86 ? -25.041 1.573 29.397 1.00 74.12 86 ARG A C 1
ATOM 674 O O . ARG A 1 86 ? -25.515 2.238 30.312 1.00 74.12 86 ARG A O 1
ATOM 681 N N . VAL A 1 87 ? -24.848 2.114 28.192 1.00 66.50 87 VAL A N 1
ATOM 682 C CA . VAL A 1 87 ? -25.284 3.488 27.871 1.00 66.50 87 VAL A CA 1
ATOM 683 C C . VAL A 1 87 ? -26.808 3.611 27.894 1.00 66.50 87 VAL A C 1
ATOM 685 O O . VAL A 1 87 ? -27.327 4.671 28.248 1.00 66.50 87 VAL A O 1
ATOM 688 N N . VAL A 1 88 ? -27.525 2.523 27.602 1.00 62.91 88 VAL A N 1
ATOM 689 C CA . VAL A 1 88 ? -28.987 2.442 27.752 1.00 62.91 88 VAL A CA 1
ATOM 690 C C . VAL A 1 88 ? -29.406 2.691 29.210 1.00 62.91 88 VAL A C 1
ATOM 692 O O . VAL A 1 88 ? -30.439 3.309 29.458 1.00 62.91 88 VAL A O 1
ATOM 695 N N . GLU A 1 89 ? -28.550 2.336 30.172 1.00 66.69 89 GLU A N 1
ATOM 696 C CA . GLU A 1 89 ? -28.741 2.555 31.614 1.00 66.69 89 GLU A CA 1
ATOM 697 C C . GLU A 1 89 ? -28.363 3.984 32.074 1.00 66.69 89 GLU A C 1
ATOM 699 O O . GLU A 1 89 ? -28.402 4.286 33.264 1.00 66.69 89 GLU A O 1
ATOM 704 N N . ARG A 1 90 ? -28.021 4.896 31.145 1.00 70.38 90 ARG A N 1
ATOM 705 C CA . ARG A 1 90 ? -27.594 6.293 31.397 1.00 70.38 90 ARG A CA 1
ATOM 706 C C . ARG A 1 90 ? -26.324 6.445 32.253 1.00 70.38 90 ARG A C 1
ATOM 708 O O . ARG A 1 90 ? -26.117 7.496 32.866 1.00 70.38 90 ARG A O 1
ATOM 715 N N . ASP A 1 91 ? -25.432 5.457 32.247 1.00 78.50 91 ASP A N 1
ATOM 716 C CA . ASP A 1 91 ? -24.138 5.567 32.927 1.00 78.50 91 ASP A CA 1
ATOM 717 C C . ASP A 1 91 ? -23.194 6.559 32.211 1.00 78.50 91 ASP A C 1
ATOM 719 O O . ASP A 1 91 ? -22.723 6.331 31.091 1.00 78.50 91 ASP A O 1
ATOM 723 N N . LYS A 1 92 ? -22.876 7.672 32.888 1.00 78.44 92 LYS A N 1
ATOM 724 C CA . LYS A 1 92 ? -21.974 8.721 32.381 1.00 78.44 92 LYS A CA 1
ATOM 725 C C . LYS A 1 92 ? -20.556 8.202 32.115 1.00 78.44 92 LYS A C 1
ATOM 727 O O . LYS A 1 92 ? -19.907 8.698 31.191 1.00 78.44 92 LYS A O 1
ATOM 732 N N . ASN A 1 93 ? -20.084 7.214 32.876 1.00 82.94 93 ASN A N 1
ATOM 733 C CA . ASN A 1 93 ? -18.744 6.651 32.703 1.00 82.94 93 ASN A CA 1
ATOM 734 C C . ASN A 1 93 ? -18.663 5.801 31.430 1.00 82.94 93 ASN A C 1
ATOM 736 O O . ASN A 1 93 ? -17.736 5.971 30.636 1.00 82.94 93 ASN A O 1
ATOM 740 N N . SER A 1 94 ? -19.676 4.969 31.176 1.00 81.81 94 SER A N 1
ATOM 741 C CA . SER A 1 94 ? -19.792 4.185 29.938 1.00 81.81 94 SER A CA 1
ATOM 742 C C . SER A 1 94 ? -19.863 5.071 28.686 1.00 81.81 94 SER A C 1
ATOM 744 O O . SER A 1 94 ? -19.195 4.789 27.692 1.00 81.81 94 SER A O 1
ATOM 746 N N . ILE A 1 95 ? -20.583 6.200 28.739 1.00 84.12 95 ILE A N 1
ATOM 747 C CA . ILE A 1 95 ? -20.636 7.165 27.622 1.00 84.12 95 ILE A CA 1
ATOM 748 C C . ILE A 1 95 ? -19.251 7.756 27.321 1.00 84.12 95 ILE A C 1
ATOM 750 O O . ILE A 1 95 ? -18.877 7.895 26.152 1.00 84.12 95 ILE A O 1
ATOM 754 N N . ARG A 1 96 ? -18.490 8.122 28.361 1.00 86.12 96 ARG A N 1
ATOM 755 C CA . ARG A 1 96 ? -17.138 8.674 28.202 1.00 86.12 96 ARG A CA 1
ATOM 756 C C . ARG A 1 96 ? -16.185 7.643 27.598 1.00 86.12 96 ARG A C 1
ATOM 758 O O . ARG A 1 96 ? -15.506 7.967 26.627 1.00 86.12 96 ARG A O 1
ATOM 765 N N . PHE A 1 97 ? -16.203 6.416 28.116 1.00 87.50 97 PHE A N 1
ATOM 766 C CA . PHE A 1 97 ? -15.378 5.312 27.624 1.00 87.50 97 PHE A CA 1
ATOM 767 C C . PHE A 1 97 ? -15.606 5.041 26.131 1.00 87.50 97 PHE A C 1
ATOM 769 O O . PHE A 1 97 ? -14.652 4.971 25.363 1.00 87.50 97 PHE A O 1
ATOM 776 N N . ILE A 1 98 ? -16.867 4.965 25.691 1.00 87.25 98 ILE A N 1
ATOM 777 C CA . ILE A 1 98 ? -17.187 4.734 24.275 1.00 87.25 98 ILE A CA 1
ATOM 778 C C . ILE A 1 98 ? -16.709 5.890 23.405 1.00 87.25 98 ILE A C 1
ATOM 780 O O . ILE A 1 98 ? -16.167 5.663 22.329 1.00 87.25 98 ILE A O 1
ATOM 784 N N . ARG A 1 99 ? -16.887 7.138 23.852 1.00 88.06 99 ARG A N 1
ATOM 785 C CA . ARG A 1 99 ? -16.441 8.303 23.082 1.00 88.06 99 ARG A CA 1
ATOM 786 C C . ARG A 1 99 ? -14.923 8.309 22.898 1.00 88.06 99 ARG A C 1
ATOM 788 O O . ARG A 1 99 ? -14.455 8.586 21.797 1.00 88.06 99 ARG A O 1
ATOM 795 N N . GLU A 1 100 ? -14.171 8.027 23.958 1.00 90.50 100 GLU A N 1
ATOM 796 C CA . GLU A 1 100 ? -12.709 7.935 23.902 1.00 90.50 100 GLU A CA 1
ATOM 797 C C . GLU A 1 100 ? -12.267 6.759 23.017 1.00 90.50 100 GLU A C 1
ATOM 799 O O . GLU A 1 100 ? -11.425 6.948 22.140 1.00 90.50 100 GLU A O 1
ATOM 804 N N . GLY A 1 101 ? -12.913 5.596 23.149 1.00 90.44 101 GLY A N 1
ATOM 805 C CA . GLY A 1 101 ? -12.648 4.421 22.318 1.00 90.44 101 GLY A CA 1
ATOM 806 C C . GLY A 1 101 ? -12.920 4.655 20.830 1.00 90.44 101 GLY A C 1
ATOM 807 O O . GLY A 1 101 ? -12.063 4.376 20.000 1.00 90.44 101 GLY A O 1
ATOM 808 N N . LEU A 1 102 ? -14.068 5.240 20.474 1.00 90.75 102 LEU A N 1
ATOM 809 C CA . LEU A 1 102 ? -14.403 5.570 19.083 1.00 90.75 102 LEU A CA 1
ATOM 810 C C . LEU A 1 102 ? -13.455 6.620 18.502 1.00 90.75 102 LEU A C 1
ATOM 812 O O . LEU A 1 102 ? -13.036 6.501 17.353 1.00 90.75 102 LEU A O 1
ATOM 816 N N . LYS A 1 103 ? -13.073 7.630 19.295 1.00 91.69 103 LYS A N 1
ATOM 817 C CA . LYS A 1 103 ? -12.068 8.611 18.874 1.00 91.69 103 LYS A CA 1
ATOM 818 C C . LYS A 1 103 ? -10.745 7.920 18.552 1.00 91.69 103 LYS A C 1
ATOM 820 O O . LYS A 1 103 ? -10.176 8.190 17.502 1.00 91.69 103 LYS A O 1
ATOM 825 N N . GLN A 1 104 ? -10.292 7.021 19.422 1.00 93.06 104 GLN A N 1
ATOM 826 C CA . GLN A 1 104 ? -9.058 6.274 19.217 1.00 93.06 104 GLN A CA 1
ATOM 827 C C . GLN A 1 104 ? -9.123 5.405 17.951 1.00 93.06 104 GLN A C 1
ATOM 829 O O . GLN A 1 104 ? -8.223 5.488 17.122 1.00 93.06 104 GLN A O 1
ATOM 834 N N . VAL A 1 105 ? -10.205 4.642 17.763 1.00 93.75 105 VAL A N 1
ATOM 835 C CA . VAL A 1 105 ? -10.414 3.818 16.561 1.00 93.75 105 VAL A CA 1
ATOM 836 C C . VAL A 1 105 ? -10.366 4.669 15.293 1.00 93.75 105 VAL A C 1
ATOM 838 O O . VAL A 1 105 ? -9.657 4.333 14.348 1.00 93.75 105 VAL A O 1
ATOM 841 N N . ASN A 1 106 ? -11.069 5.803 15.277 1.00 92.25 106 ASN A N 1
ATOM 842 C CA . ASN A 1 106 ? -11.077 6.692 14.119 1.00 92.25 106 ASN A CA 1
ATOM 843 C C . ASN A 1 106 ? -9.687 7.297 13.850 1.00 92.25 106 ASN A C 1
ATOM 845 O O . ASN A 1 106 ? -9.260 7.344 12.699 1.00 92.25 106 ASN A O 1
ATOM 849 N N . THR A 1 107 ? -8.953 7.713 14.889 1.00 93.12 107 THR A N 1
ATOM 850 C CA . THR A 1 107 ? -7.584 8.230 14.736 1.00 93.12 107 THR A CA 1
ATOM 851 C C . THR A 1 107 ? -6.632 7.165 14.192 1.00 93.12 107 THR A C 1
ATOM 853 O O . THR A 1 107 ? -5.881 7.448 13.264 1.00 93.12 107 THR A O 1
ATOM 856 N N . GLU A 1 108 ? -6.679 5.939 14.713 1.00 94.44 108 GLU A N 1
ATOM 857 C CA . GLU A 1 108 ? -5.838 4.834 14.235 1.00 94.44 108 GLU A CA 1
ATOM 858 C C . GLU A 1 108 ? -6.147 4.476 12.774 1.00 94.44 108 GLU A C 1
ATOM 860 O O . GLU A 1 108 ? -5.229 4.365 11.961 1.00 94.44 108 GLU A O 1
ATOM 865 N N . ALA A 1 109 ? -7.431 4.383 12.410 1.00 93.81 109 ALA A N 1
ATOM 866 C CA . ALA A 1 109 ? -7.845 4.151 11.028 1.00 93.81 109 ALA A CA 1
ATOM 867 C C . ALA A 1 109 ? -7.335 5.257 10.089 1.00 93.81 109 ALA A C 1
ATOM 869 O O . ALA A 1 109 ? -6.820 4.967 9.010 1.00 93.81 109 ALA A O 1
ATOM 870 N N . GLN A 1 110 ? -7.430 6.525 10.505 1.00 92.88 110 GLN A N 1
ATOM 871 C CA . GLN A 1 110 ? -6.938 7.658 9.721 1.00 92.88 110 GLN A CA 1
ATOM 872 C C . GLN A 1 110 ? -5.415 7.612 9.527 1.00 92.88 110 GLN A C 1
ATOM 874 O O . GLN A 1 110 ? -4.931 7.883 8.428 1.00 92.88 110 GLN A O 1
ATOM 879 N N . VAL A 1 111 ? -4.659 7.260 10.571 1.00 93.69 111 VAL A N 1
ATOM 880 C CA . VAL A 1 111 ? -3.199 7.103 10.483 1.00 93.69 111 VAL A CA 1
ATOM 881 C C . VAL A 1 111 ? -2.843 6.010 9.477 1.00 93.69 111 VAL A C 1
ATOM 883 O O . VAL A 1 111 ? -2.077 6.282 8.556 1.00 93.69 111 VAL A O 1
ATOM 886 N N . MET A 1 112 ? -3.465 4.831 9.570 1.00 94.06 112 MET A N 1
ATOM 887 C CA . MET A 1 112 ? -3.222 3.728 8.629 1.00 94.06 112 MET A CA 1
ATOM 888 C C . MET A 1 112 ? -3.555 4.102 7.180 1.00 94.06 112 MET A C 1
ATOM 890 O O . MET A 1 112 ? -2.781 3.802 6.272 1.00 94.06 112 MET A O 1
ATOM 894 N N . ILE A 1 113 ? -4.664 4.818 6.962 1.00 93.56 113 ILE A N 1
ATOM 895 C CA . ILE A 1 113 ? -5.041 5.346 5.642 1.00 93.56 113 ILE A CA 1
ATOM 896 C C . ILE A 1 113 ? -3.948 6.253 5.074 1.00 93.56 113 ILE A C 1
ATOM 898 O O . ILE A 1 113 ? -3.562 6.109 3.911 1.00 93.56 113 ILE A O 1
ATOM 902 N N . ASN A 1 114 ? -3.433 7.173 5.887 1.00 92.50 114 ASN A N 1
ATOM 903 C CA . ASN A 1 114 ? -2.401 8.108 5.457 1.00 92.50 114 ASN A CA 1
ATOM 904 C C . ASN A 1 114 ? -1.061 7.407 5.193 1.00 92.50 114 ASN A C 1
ATOM 906 O O . ASN A 1 114 ? -0.399 7.718 4.204 1.00 92.50 114 ASN A O 1
ATOM 910 N N . GLU A 1 115 ? -0.666 6.454 6.038 1.00 93.44 115 GLU A N 1
ATOM 911 C CA . GLU A 1 115 ? 0.558 5.664 5.859 1.00 93.44 115 GLU A CA 1
ATOM 912 C C . GLU A 1 115 ? 0.524 4.864 4.553 1.00 93.44 115 GLU A C 1
ATOM 914 O O . GLU A 1 115 ? 1.450 4.967 3.743 1.00 93.44 115 GLU A O 1
ATOM 919 N N . ALA A 1 116 ? -0.572 4.144 4.295 1.00 95.62 116 ALA A N 1
ATOM 920 C CA . ALA A 1 116 ? -0.750 3.401 3.054 1.00 95.62 116 ALA A CA 1
ATOM 921 C C . ALA A 1 116 ? -0.750 4.331 1.830 1.00 95.62 116 ALA A C 1
ATOM 923 O O . ALA A 1 116 ? -0.062 4.063 0.845 1.00 95.62 116 ALA A O 1
ATOM 924 N N . ALA A 1 117 ? -1.480 5.451 1.887 1.00 94.81 117 ALA A N 1
ATOM 925 C CA . ALA A 1 117 ? -1.533 6.410 0.786 1.00 94.81 117 ALA A CA 1
ATOM 926 C C . ALA A 1 117 ? -0.152 7.009 0.475 1.00 94.81 117 ALA A C 1
ATOM 928 O O . ALA A 1 117 ? 0.224 7.098 -0.694 1.00 94.81 117 ALA A O 1
ATOM 929 N N . ASN A 1 118 ? 0.623 7.377 1.497 1.00 94.75 118 ASN A N 1
ATOM 930 C CA . ASN A 1 118 ? 1.966 7.929 1.324 1.00 94.75 118 ASN A CA 1
ATOM 931 C C . ASN A 1 118 ? 2.919 6.924 0.672 1.00 94.75 118 ASN A C 1
ATOM 933 O O . ASN A 1 118 ? 3.592 7.273 -0.301 1.00 94.75 118 ASN A O 1
ATOM 937 N N . GLY A 1 119 ? 2.932 5.674 1.142 1.00 96.62 119 GLY A N 1
ATOM 938 C CA . GLY A 1 119 ? 3.763 4.630 0.546 1.00 96.62 119 GLY A CA 1
ATOM 939 C C . GLY A 1 119 ? 3.378 4.342 -0.912 1.00 96.62 119 GLY A C 1
ATOM 940 O O . GLY A 1 119 ? 4.242 4.282 -1.789 1.00 96.62 119 GLY A O 1
ATOM 941 N N . LEU A 1 120 ? 2.075 4.291 -1.217 1.00 97.69 120 LEU A N 1
ATOM 942 C CA . LEU A 1 120 ? 1.576 4.141 -2.589 1.00 97.69 120 LEU A CA 1
ATOM 943 C C . LEU A 1 120 ? 1.976 5.321 -3.490 1.00 97.69 120 LEU A C 1
ATOM 945 O O . LEU A 1 120 ? 2.384 5.113 -4.633 1.00 97.69 120 LEU A O 1
ATOM 949 N N . ILE A 1 121 ? 1.911 6.558 -2.989 1.00 96.62 121 ILE A N 1
ATOM 950 C CA . ILE A 1 121 ? 2.368 7.749 -3.719 1.00 96.62 121 ILE A CA 1
ATOM 951 C C . ILE A 1 121 ? 3.867 7.653 -4.029 1.00 96.62 121 ILE A C 1
ATOM 953 O O . ILE A 1 121 ? 4.275 7.980 -5.145 1.00 96.62 121 ILE A O 1
ATOM 957 N N . THR A 1 122 ? 4.686 7.201 -3.077 1.00 97.25 122 THR A N 1
ATOM 958 C CA . THR A 1 122 ? 6.125 6.980 -3.291 1.00 97.25 122 THR A CA 1
ATOM 959 C C . THR A 1 122 ? 6.360 5.963 -4.404 1.00 97.25 122 THR A C 1
ATOM 961 O O . THR A 1 122 ? 7.065 6.269 -5.367 1.00 97.25 122 THR A O 1
ATOM 964 N N . ILE A 1 123 ? 5.687 4.809 -4.356 1.00 98.12 123 ILE A N 1
ATOM 965 C CA . ILE A 1 123 ? 5.762 3.794 -5.418 1.00 98.12 123 ILE A CA 1
ATOM 966 C C . ILE A 1 123 ? 5.378 4.399 -6.775 1.00 98.12 123 ILE A C 1
ATOM 968 O O . ILE A 1 123 ? 6.122 4.270 -7.746 1.00 98.12 123 ILE A O 1
ATOM 972 N N . ALA A 1 124 ? 4.253 5.117 -6.853 1.00 97.69 124 ALA A N 1
ATOM 973 C CA . ALA A 1 124 ? 3.786 5.723 -8.098 1.00 97.69 124 ALA A CA 1
ATOM 974 C C . ALA A 1 124 ? 4.784 6.738 -8.683 1.00 97.69 124 ALA A C 1
ATOM 976 O O . ALA A 1 124 ? 4.966 6.782 -9.902 1.00 97.69 124 ALA A O 1
ATOM 977 N N . LYS A 1 125 ? 5.453 7.535 -7.840 1.00 97.25 125 LYS A N 1
ATOM 978 C CA . LYS A 1 125 ? 6.500 8.474 -8.277 1.00 97.25 125 LYS A CA 1
ATOM 979 C C . LYS A 1 125 ? 7.678 7.742 -8.919 1.00 97.25 125 LYS A C 1
ATOM 981 O O . LYS A 1 125 ? 8.110 8.139 -9.999 1.00 97.25 125 LYS A O 1
ATOM 986 N N . HIS A 1 126 ? 8.158 6.664 -8.302 1.00 96.38 126 HIS A N 1
ATOM 987 C CA . HIS A 1 126 ? 9.273 5.883 -8.843 1.00 96.38 126 HIS A CA 1
ATOM 988 C C . HIS A 1 126 ? 8.894 5.118 -10.114 1.00 96.38 126 HIS A C 1
ATOM 990 O O . HIS A 1 126 ? 9.669 5.118 -11.066 1.00 96.38 126 HIS A O 1
ATOM 996 N N . LEU A 1 127 ? 7.687 4.546 -10.187 1.00 97.06 127 LEU A N 1
ATOM 997 C CA . LEU A 1 127 ? 7.191 3.925 -11.421 1.00 97.06 127 LEU A CA 1
ATOM 998 C C . LEU A 1 127 ? 7.136 4.930 -12.574 1.00 97.06 127 LEU A C 1
ATOM 1000 O O . LEU A 1 127 ? 7.558 4.623 -13.686 1.00 97.06 127 LEU A O 1
ATOM 1004 N N . LYS A 1 128 ? 6.660 6.152 -12.309 1.00 96.69 128 LYS A N 1
ATOM 1005 C CA . LYS A 1 128 ? 6.653 7.222 -13.308 1.00 96.69 128 LYS A CA 1
ATOM 1006 C C . LYS A 1 128 ? 8.072 7.589 -13.754 1.00 96.69 128 LYS A C 1
ATOM 1008 O O . LYS A 1 128 ? 8.303 7.682 -14.954 1.00 96.69 128 LYS A O 1
ATOM 1013 N N . ALA A 1 129 ? 9.008 7.749 -12.818 1.00 95.81 129 ALA A N 1
ATOM 1014 C CA . ALA A 1 129 ? 10.401 8.065 -13.138 1.00 95.81 129 ALA A CA 1
ATOM 1015 C C . ALA A 1 129 ? 11.054 6.979 -14.009 1.00 95.81 129 ALA A C 1
ATOM 1017 O O . ALA A 1 129 ? 11.711 7.301 -14.995 1.00 95.81 129 ALA A O 1
ATOM 1018 N N . LEU A 1 130 ? 10.816 5.700 -13.699 1.00 95.88 130 LEU A N 1
ATOM 1019 C CA . LEU A 1 130 ? 11.284 4.574 -14.510 1.00 95.88 130 LEU A CA 1
ATOM 1020 C C . LEU A 1 130 ? 10.678 4.588 -15.919 1.00 95.88 130 LEU A C 1
ATOM 1022 O O . LEU A 1 130 ? 11.407 4.452 -16.897 1.00 95.88 130 LEU A O 1
ATOM 1026 N N . LEU A 1 131 ? 9.364 4.801 -16.034 1.00 95.94 131 LEU A N 1
ATOM 1027 C CA . LEU A 1 131 ? 8.668 4.892 -17.323 1.00 95.94 131 LEU A CA 1
ATOM 1028 C C . LEU A 1 131 ? 9.159 6.064 -18.186 1.00 95.94 131 LEU A C 1
ATOM 1030 O O . LEU A 1 131 ? 9.174 5.964 -19.411 1.00 95.94 131 LEU A O 1
ATOM 1034 N N . GLU A 1 132 ? 9.511 7.193 -17.573 1.00 95.44 132 GLU A N 1
ATOM 1035 C CA . GLU A 1 132 ? 10.066 8.357 -18.272 1.00 95.44 132 GLU A CA 1
ATOM 1036 C C . GLU A 1 132 ? 11.514 8.120 -18.702 1.00 95.44 132 GLU A C 1
ATOM 1038 O O . GLU A 1 132 ? 11.870 8.423 -19.840 1.00 95.44 132 GLU A O 1
ATOM 1043 N N . ASP A 1 133 ? 12.332 7.533 -17.830 1.00 94.25 133 ASP A N 1
ATOM 1044 C CA . ASP A 1 133 ? 13.723 7.200 -18.128 1.00 94.25 133 ASP A CA 1
ATOM 1045 C C . ASP A 1 133 ? 13.842 6.190 -19.269 1.00 94.25 133 ASP A C 1
ATOM 1047 O O . ASP A 1 133 ? 14.666 6.345 -20.166 1.00 94.25 133 ASP A O 1
ATOM 1051 N N . ARG A 1 134 ? 12.935 5.213 -19.306 1.00 90.94 134 ARG A N 1
ATOM 1052 C CA . ARG A 1 134 ? 12.902 4.180 -20.341 1.00 90.94 134 ARG A CA 1
ATOM 1053 C C . ARG A 1 134 ? 12.624 4.706 -21.749 1.00 90.94 134 ARG A C 1
ATOM 1055 O O . ARG A 1 134 ? 12.984 4.060 -22.725 1.00 90.94 134 ARG A O 1
ATOM 1062 N N . LYS A 1 135 ? 11.989 5.877 -21.865 1.00 91.44 135 LYS A N 1
ATOM 1063 C CA . LYS A 1 135 ? 11.726 6.536 -23.156 1.00 91.44 135 LYS A CA 1
ATOM 1064 C C . LYS A 1 135 ? 12.947 7.262 -23.712 1.00 91.44 135 LYS A C 1
ATOM 1066 O O . LYS A 1 135 ? 12.918 7.682 -24.868 1.00 91.44 135 LYS A O 1
ATOM 1071 N N . LYS A 1 136 ? 13.986 7.471 -22.901 1.00 92.12 136 LYS A N 1
ATOM 1072 C CA . LYS A 1 136 ? 15.229 8.092 -23.358 1.00 92.12 136 LYS A CA 1
ATOM 1073 C C . LYS A 1 136 ? 15.973 7.129 -24.277 1.00 92.12 136 LYS A C 1
ATOM 1075 O O . LYS A 1 136 ? 15.867 5.916 -24.137 1.00 92.12 136 LYS A O 1
ATOM 1080 N N . THR A 1 137 ? 16.793 7.681 -25.167 1.00 86.56 137 THR A N 1
ATOM 1081 C CA . THR A 1 137 ? 17.666 6.889 -26.047 1.00 86.56 137 THR A CA 1
ATOM 1082 C C . THR A 1 137 ? 18.585 5.959 -25.252 1.00 86.56 137 THR A C 1
ATOM 1084 O O . THR A 1 137 ? 18.801 4.825 -25.662 1.00 86.56 137 THR A O 1
ATOM 1087 N N . ASN A 1 138 ? 19.067 6.426 -24.094 1.00 87.00 138 ASN A N 1
ATOM 1088 C CA . ASN A 1 138 ? 19.856 5.649 -23.144 1.00 87.00 138 ASN A CA 1
ATOM 1089 C C . ASN A 1 138 ? 19.205 5.761 -21.754 1.00 87.00 138 ASN A C 1
ATOM 1091 O O . ASN A 1 138 ? 19.395 6.778 -21.088 1.00 87.00 138 ASN A O 1
ATOM 1095 N N . PRO A 1 139 ? 18.398 4.774 -21.332 1.00 90.19 139 PRO A N 1
ATOM 1096 C CA . PRO A 1 139 ? 17.897 4.693 -19.963 1.00 90.19 139 PRO A CA 1
ATOM 1097 C C . PRO A 1 139 ? 19.048 4.456 -18.980 1.00 90.19 139 PRO A C 1
ATOM 1099 O O . PRO A 1 139 ? 19.937 3.647 -19.243 1.00 90.19 139 PRO A O 1
ATOM 1102 N N . GLU A 1 140 ? 19.019 5.140 -17.842 1.00 92.25 140 GLU A N 1
ATOM 1103 C CA . GLU A 1 140 ? 20.120 5.165 -16.874 1.00 92.25 140 GLU A CA 1
ATOM 1104 C C . GLU A 1 140 ? 19.707 4.688 -15.480 1.00 92.25 140 GLU A C 1
ATOM 1106 O O . GLU A 1 140 ? 20.574 4.320 -14.695 1.00 92.25 140 GLU A O 1
ATOM 1111 N N . LEU A 1 141 ? 18.417 4.667 -15.128 1.00 93.25 141 LEU A N 1
ATOM 1112 C CA . LEU A 1 141 ? 17.980 4.302 -13.77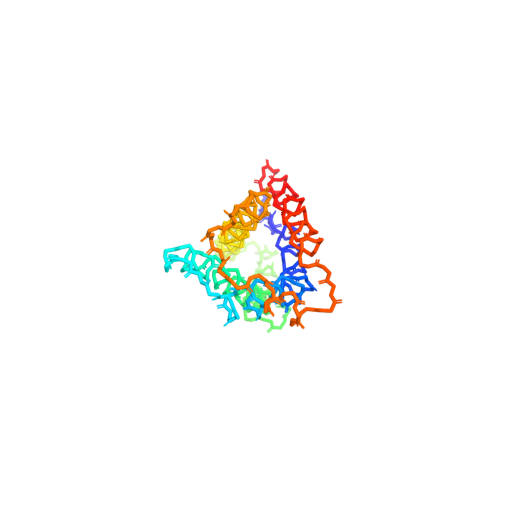2 1.00 93.25 141 LEU A CA 1
ATOM 1113 C C . LEU A 1 141 ? 18.125 2.801 -13.490 1.00 93.25 141 LEU A C 1
ATOM 1115 O O . LEU A 1 141 ? 18.599 2.411 -12.421 1.00 93.25 141 LEU A O 1
ATOM 1119 N N . LEU A 1 142 ? 17.738 1.969 -14.458 1.00 94.25 142 LEU A N 1
ATOM 1120 C CA . LEU A 1 142 ? 17.885 0.516 -14.426 1.00 94.25 142 LEU A CA 1
ATOM 1121 C C . LEU A 1 142 ? 18.741 0.069 -15.606 1.00 94.25 142 LEU A C 1
ATOM 1123 O O . LEU A 1 142 ? 18.429 0.349 -16.762 1.00 94.25 142 LEU A O 1
ATOM 1127 N N . LEU A 1 143 ? 19.816 -0.653 -15.304 1.00 94.31 143 LEU A N 1
ATOM 1128 C CA . LEU A 1 143 ? 20.845 -1.016 -16.278 1.00 94.31 143 LEU A CA 1
ATOM 1129 C C . LEU A 1 143 ? 20.543 -2.336 -17.004 1.00 94.31 143 LEU A C 1
ATOM 1131 O O . LEU A 1 143 ? 21.179 -2.655 -18.005 1.00 94.31 143 LEU A O 1
ATOM 1135 N N . ASN A 1 144 ? 19.578 -3.118 -16.512 1.00 94.81 144 ASN A N 1
ATOM 1136 C CA . ASN A 1 144 ? 19.299 -4.478 -16.978 1.00 94.81 144 ASN A CA 1
ATOM 1137 C C . ASN A 1 144 ? 17.845 -4.706 -17.416 1.00 94.81 144 ASN A C 1
ATOM 1139 O O . ASN A 1 144 ? 17.282 -5.773 -17.181 1.00 94.81 144 ASN A O 1
ATOM 1143 N N . TRP A 1 145 ? 17.245 -3.740 -18.114 1.00 93.25 145 TRP A N 1
ATOM 1144 C CA . TRP A 1 145 ? 15.867 -3.850 -18.614 1.00 93.25 145 TRP A CA 1
ATOM 1145 C C . TRP A 1 145 ? 15.574 -5.147 -19.380 1.00 93.25 145 TRP A C 1
ATOM 1147 O O . TRP A 1 145 ? 14.520 -5.736 -19.171 1.00 93.25 145 TRP A O 1
ATOM 1157 N N . LYS A 1 146 ? 16.515 -5.633 -20.201 1.00 91.31 146 LYS A N 1
ATOM 1158 C CA . LYS A 1 146 ? 16.350 -6.892 -20.950 1.00 91.31 146 LYS A CA 1
ATOM 1159 C C . LYS A 1 146 ? 16.180 -8.111 -20.034 1.00 91.31 146 LYS A C 1
ATOM 1161 O O . LYS A 1 146 ? 15.405 -9.003 -20.353 1.00 91.31 146 LYS A O 1
ATOM 1166 N N . GLU A 1 147 ? 16.893 -8.154 -18.905 1.00 93.44 147 GLU A N 1
ATOM 1167 C CA . GLU A 1 147 ? 16.771 -9.239 -17.917 1.00 93.44 147 GLU A CA 1
ATOM 1168 C C . GLU A 1 147 ? 15.423 -9.169 -17.188 1.00 93.44 147 GLU A C 1
ATOM 1170 O O . GLU A 1 147 ? 14.798 -10.198 -16.944 1.00 93.44 147 GLU A O 1
ATOM 1175 N N . ILE A 1 148 ? 14.965 -7.954 -16.865 1.00 93.44 148 ILE A N 1
ATOM 1176 C CA . ILE A 1 148 ? 13.669 -7.716 -16.217 1.00 93.44 148 ILE A CA 1
ATOM 1177 C C . ILE A 1 148 ? 12.523 -8.132 -17.145 1.00 93.44 148 ILE A C 1
ATOM 1179 O O . ILE A 1 148 ? 11.602 -8.813 -16.704 1.00 93.44 148 ILE A O 1
ATOM 1183 N N . GLU A 1 149 ? 12.589 -7.761 -18.425 1.00 91.50 149 GLU A N 1
ATOM 1184 C CA . GLU A 1 149 ? 11.586 -8.147 -1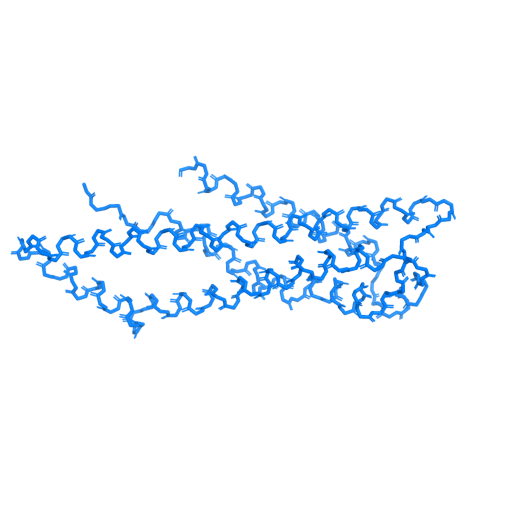9.422 1.00 91.50 149 GLU A CA 1
ATOM 1185 C C . GLU A 1 149 ? 11.551 -9.651 -19.657 1.00 91.50 149 GLU A C 1
ATOM 1187 O O . GLU A 1 149 ? 10.472 -10.226 -19.689 1.00 91.50 149 GLU A O 1
ATOM 1192 N N . ALA A 1 150 ? 12.713 -10.300 -19.768 1.00 92.38 150 ALA A N 1
ATOM 1193 C CA . ALA A 1 150 ? 12.780 -11.748 -19.952 1.00 92.38 150 ALA A CA 1
ATOM 1194 C C . ALA A 1 150 ? 12.238 -12.536 -18.746 1.00 92.38 150 ALA A C 1
ATOM 1196 O O . ALA A 1 150 ? 11.873 -13.700 -18.890 1.00 92.38 150 ALA A O 1
ATOM 1197 N N . ALA A 1 151 ? 12.213 -11.926 -17.558 1.00 90.50 151 ALA A N 1
ATOM 1198 C CA . ALA A 1 151 ? 11.667 -12.530 -16.348 1.00 90.50 151 ALA A CA 1
ATOM 1199 C C . ALA A 1 151 ? 10.153 -12.310 -16.177 1.00 90.50 151 ALA A C 1
ATOM 1201 O O . ALA A 1 151 ? 9.562 -12.943 -15.304 1.00 90.50 151 ALA A O 1
ATOM 1202 N N . GLY A 1 152 ? 9.544 -11.406 -16.950 1.00 84.62 152 GLY A N 1
ATOM 1203 C CA . GLY A 1 152 ? 8.112 -11.122 -16.910 1.00 84.62 152 GLY A CA 1
ATOM 1204 C C . GLY A 1 152 ? 7.349 -11.840 -18.023 1.00 84.62 152 GLY A C 1
ATOM 1205 O O . GLY A 1 152 ? 7.867 -12.038 -19.116 1.00 84.62 152 GLY A O 1
ATOM 1206 N N . GLU A 1 153 ? 6.096 -12.206 -17.755 1.00 83.44 153 GLU A N 1
ATOM 1207 C CA . GLU A 1 153 ? 5.214 -12.821 -18.762 1.00 83.44 153 GLU A CA 1
ATOM 1208 C C . GLU A 1 153 ? 4.602 -11.782 -19.717 1.00 83.44 153 GLU A C 1
ATOM 1210 O O . GLU A 1 153 ? 4.351 -12.065 -20.887 1.00 83.44 153 GLU A O 1
ATOM 1215 N N . GLU A 1 154 ? 4.399 -10.557 -19.228 1.00 90.31 154 GLU A N 1
ATOM 1216 C CA . GLU A 1 154 ? 3.806 -9.446 -19.974 1.00 90.31 154 GLU A CA 1
ATOM 1217 C C . GLU A 1 154 ? 4.771 -8.252 -20.076 1.00 90.31 154 GLU A C 1
ATOM 1219 O O . GLU A 1 154 ? 5.645 -8.084 -19.216 1.00 90.31 154 GLU A O 1
ATOM 1224 N N . PRO A 1 155 ? 4.588 -7.355 -21.068 1.00 92.94 155 PRO A N 1
ATOM 1225 C CA . PRO A 1 155 ? 5.418 -6.163 -21.215 1.00 92.94 155 PRO A CA 1
ATOM 1226 C C . PRO A 1 155 ? 5.437 -5.300 -19.947 1.00 92.94 155 PRO A C 1
ATOM 1228 O O . PRO A 1 155 ? 4.420 -4.724 -19.545 1.00 92.94 155 PRO A O 1
ATOM 1231 N N . ILE A 1 156 ? 6.622 -5.153 -19.347 1.00 93.62 156 ILE A N 1
ATOM 1232 C CA . ILE A 1 156 ? 6.804 -4.477 -18.054 1.00 93.62 156 ILE A CA 1
ATOM 1233 C C . ILE A 1 156 ? 6.261 -3.041 -18.050 1.00 93.62 156 ILE A C 1
ATOM 1235 O O . ILE A 1 156 ? 5.682 -2.607 -17.057 1.00 93.62 156 ILE A O 1
ATOM 1239 N N . ASP A 1 157 ? 6.349 -2.321 -19.172 1.00 93.38 157 ASP A N 1
ATOM 1240 C CA . ASP A 1 157 ? 5.809 -0.960 -19.291 1.00 93.38 157 ASP A CA 1
ATOM 1241 C C . ASP A 1 157 ? 4.300 -0.913 -19.123 1.00 93.38 157 ASP A C 1
ATOM 1243 O O . ASP A 1 157 ? 3.778 -0.036 -18.435 1.00 93.38 157 ASP A O 1
ATOM 1247 N N . GLN A 1 158 ? 3.589 -1.858 -19.737 1.00 94.75 158 GLN A N 1
ATOM 1248 C CA . GLN A 1 158 ? 2.134 -1.913 -19.651 1.00 94.75 158 GLN A CA 1
ATOM 1249 C C . GLN A 1 158 ? 1.708 -2.185 -18.210 1.00 94.75 158 GLN A C 1
ATOM 1251 O O . GLN A 1 158 ? 0.828 -1.494 -17.692 1.00 94.75 158 GLN A O 1
ATOM 1256 N N . ARG A 1 159 ? 2.405 -3.103 -17.531 1.00 95.88 159 ARG A N 1
ATOM 1257 C CA . ARG A 1 159 ? 2.170 -3.410 -16.117 1.00 95.88 159 ARG A CA 1
ATOM 1258 C C . ARG A 1 159 ? 2.471 -2.216 -15.210 1.00 95.88 159 ARG A C 1
ATOM 1260 O O . ARG A 1 159 ? 1.639 -1.852 -14.380 1.00 95.88 159 ARG A O 1
ATOM 1267 N N . MET A 1 160 ? 3.613 -1.549 -15.399 1.00 96.56 160 MET A N 1
ATOM 1268 C CA . MET A 1 160 ? 3.972 -0.343 -14.641 1.00 96.56 160 MET A CA 1
ATOM 1269 C C . MET A 1 160 ? 2.953 0.785 -14.857 1.00 96.56 160 MET A C 1
ATOM 1271 O O . MET A 1 160 ? 2.545 1.433 -13.892 1.00 96.56 160 MET A O 1
ATOM 1275 N N . ILE A 1 161 ? 2.488 0.999 -16.094 1.00 97.06 161 ILE A N 1
ATOM 1276 C CA . ILE A 1 161 ? 1.448 1.988 -16.416 1.00 97.06 161 ILE A CA 1
ATOM 1277 C C . ILE A 1 161 ? 0.120 1.625 -15.744 1.00 97.06 161 ILE A C 1
ATOM 1279 O O . ILE A 1 161 ? -0.538 2.506 -15.183 1.00 97.06 161 ILE A O 1
ATOM 1283 N N . ALA A 1 162 ? -0.288 0.355 -15.797 1.00 97.00 162 ALA A N 1
ATOM 1284 C CA . ALA A 1 162 ? -1.520 -0.119 -15.175 1.00 97.00 162 ALA A CA 1
ATOM 1285 C C . ALA A 1 162 ? -1.489 0.098 -13.656 1.00 97.00 162 ALA A C 1
ATOM 1287 O O . ALA A 1 162 ? -2.408 0.708 -13.103 1.00 97.00 162 ALA A O 1
ATOM 1288 N N . ILE A 1 163 ? -0.391 -0.291 -13.000 1.00 97.69 163 ILE A N 1
ATOM 1289 C CA . ILE A 1 163 ? -0.176 -0.069 -11.567 1.00 97.69 163 ILE A CA 1
ATOM 1290 C C . ILE A 1 163 ? -0.191 1.418 -11.231 1.00 97.69 163 ILE A C 1
ATOM 1292 O O . ILE A 1 163 ? -0.943 1.824 -10.346 1.00 97.69 163 ILE A O 1
ATOM 1296 N N . TYR A 1 164 ? 0.572 2.240 -11.952 1.00 97.69 164 TYR A N 1
ATOM 1297 C CA . TYR A 1 164 ? 0.616 3.684 -11.732 1.00 97.69 164 TYR A CA 1
ATOM 1298 C C . TYR A 1 164 ? -0.784 4.315 -11.791 1.00 97.69 164 TYR A C 1
ATOM 1300 O O . TYR A 1 164 ? -1.185 5.038 -10.875 1.00 97.69 164 TYR A O 1
ATOM 1308 N N . LYS A 1 165 ? -1.564 3.997 -12.833 1.00 97.19 165 LYS A N 1
ATOM 1309 C CA . LYS A 1 165 ? -2.936 4.501 -12.995 1.00 97.19 165 LYS A CA 1
ATOM 1310 C C . LYS A 1 165 ? -3.857 4.017 -11.878 1.00 97.19 165 LYS A C 1
ATOM 1312 O O . LYS A 1 165 ? -4.650 4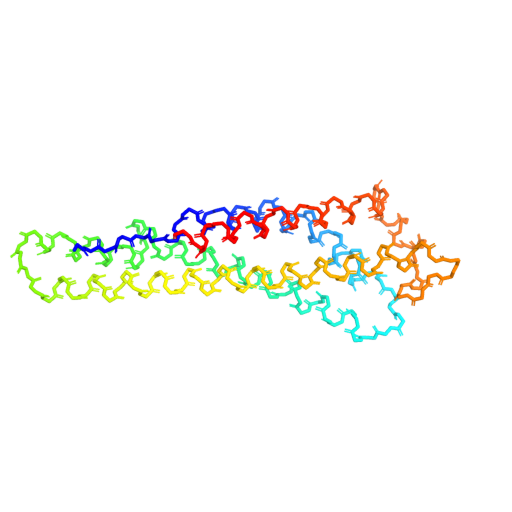.805 -11.363 1.00 97.19 165 LYS A O 1
ATOM 1317 N N . ARG A 1 166 ? -3.754 2.741 -11.493 1.00 97.06 166 ARG A N 1
ATOM 1318 C CA . ARG A 1 166 ? -4.583 2.151 -10.437 1.00 97.06 166 ARG A CA 1
ATOM 1319 C C . ARG A 1 166 ? -4.286 2.779 -9.076 1.00 97.06 166 ARG A C 1
ATOM 1321 O O . ARG A 1 166 ? -5.226 3.143 -8.375 1.00 97.06 166 ARG A O 1
ATOM 1328 N N . ILE A 1 167 ? -3.008 2.973 -8.741 1.00 97.12 167 ILE A N 1
ATOM 1329 C CA . ILE A 1 167 ? -2.587 3.681 -7.527 1.00 97.12 167 ILE A CA 1
ATOM 1330 C C . ILE A 1 167 ? -3.142 5.106 -7.528 1.00 97.12 167 ILE A C 1
ATOM 1332 O O . ILE A 1 167 ? -3.733 5.529 -6.540 1.00 97.12 167 ILE A O 1
ATOM 1336 N N . HIS A 1 168 ? -2.988 5.838 -8.632 1.00 95.19 168 HIS A N 1
ATOM 1337 C CA . HIS A 1 168 ? -3.469 7.214 -8.723 1.00 95.19 168 HIS A CA 1
ATOM 1338 C C . HIS A 1 168 ? -4.984 7.311 -8.494 1.00 95.19 168 HIS A C 1
ATOM 1340 O O . HIS A 1 168 ? -5.432 8.108 -7.671 1.00 95.19 168 HIS A O 1
ATOM 1346 N N . ALA A 1 169 ? -5.768 6.468 -9.173 1.00 95.31 169 ALA A N 1
ATOM 1347 C CA . ALA A 1 169 ? -7.218 6.417 -8.999 1.00 95.31 169 ALA A CA 1
ATOM 1348 C C . ALA A 1 169 ? -7.614 6.062 -7.556 1.00 95.31 169 ALA A C 1
ATOM 1350 O O . ALA A 1 169 ? -8.508 6.685 -6.984 1.00 95.31 169 ALA A O 1
ATOM 1351 N N . PHE A 1 170 ? -6.921 5.098 -6.945 1.00 95.56 170 PHE A N 1
ATOM 1352 C CA . PHE A 1 170 ? -7.169 4.701 -5.563 1.00 95.56 170 PHE A CA 1
ATOM 1353 C C . PHE A 1 170 ? -6.853 5.831 -4.570 1.00 95.56 170 PHE A C 1
ATOM 1355 O O . PHE A 1 170 ? -7.681 6.158 -3.724 1.00 95.56 170 PHE A O 1
ATOM 1362 N N . VAL A 1 171 ? -5.700 6.493 -4.702 1.00 92.94 171 VAL A N 1
ATOM 1363 C CA . VAL A 1 171 ? -5.322 7.626 -3.841 1.00 92.94 171 VAL A CA 1
ATOM 1364 C C . VAL A 1 171 ? -6.335 8.770 -3.959 1.00 92.94 171 VAL A C 1
ATOM 1366 O O . VAL A 1 171 ? -6.711 9.355 -2.944 1.00 92.94 171 VAL A O 1
ATOM 1369 N N . GLN A 1 172 ? -6.828 9.068 -5.165 1.00 91.69 172 GLN A N 1
ATOM 1370 C CA . GLN A 1 172 ? -7.889 10.062 -5.362 1.00 91.69 172 GLN A CA 1
ATOM 1371 C C . GLN A 1 172 ? -9.190 9.668 -4.651 1.00 91.69 172 GLN A C 1
ATOM 1373 O O . GLN A 1 172 ? -9.782 10.496 -3.958 1.00 91.69 172 GLN A O 1
ATOM 1378 N N . LEU A 1 173 ? -9.606 8.403 -4.763 1.00 91.88 173 LEU A N 1
ATOM 1379 C CA . LEU A 1 173 ? -10.777 7.884 -4.055 1.00 91.88 173 LEU A CA 1
ATOM 1380 C C . LEU A 1 173 ? -10.629 8.039 -2.535 1.00 91.88 173 LEU A C 1
ATOM 1382 O O . LEU A 1 173 ? -11.562 8.494 -1.871 1.00 91.88 173 LEU A O 1
ATOM 1386 N N . MET A 1 174 ? -9.452 7.735 -1.985 1.00 90.19 174 MET A N 1
ATOM 1387 C CA . MET A 1 174 ? -9.175 7.910 -0.557 1.00 90.19 174 MET A CA 1
ATOM 1388 C C . MET A 1 174 ? -9.245 9.380 -0.135 1.00 90.19 174 MET A C 1
ATOM 1390 O O . MET A 1 174 ? -9.862 9.700 0.878 1.00 90.19 174 MET A O 1
ATOM 1394 N N . GLN A 1 175 ? -8.696 10.300 -0.933 1.00 85.50 175 GLN A N 1
ATOM 1395 C CA . GLN A 1 175 ? -8.772 11.739 -0.655 1.00 85.50 175 GLN A CA 1
ATOM 1396 C C . GLN A 1 175 ? -10.212 12.265 -0.613 1.00 85.50 175 GLN A C 1
ATOM 1398 O O . GLN A 1 175 ? -10.502 13.157 0.184 1.00 85.50 175 GLN A O 1
ATOM 1403 N N . MET A 1 176 ? -11.119 11.714 -1.425 1.00 86.31 176 MET A N 1
ATOM 1404 C CA . MET A 1 176 ? -12.542 12.075 -1.381 1.00 86.31 176 MET A CA 1
ATOM 1405 C C . MET A 1 176 ? -13.202 11.667 -0.059 1.00 86.31 176 MET A C 1
ATOM 1407 O O . MET A 1 176 ? -14.026 12.416 0.449 1.00 86.31 176 MET A O 1
ATOM 1411 N N . HIS A 1 177 ? -12.806 10.527 0.515 1.00 79.25 177 HIS A N 1
ATOM 1412 C CA . HIS A 1 177 ? -13.377 1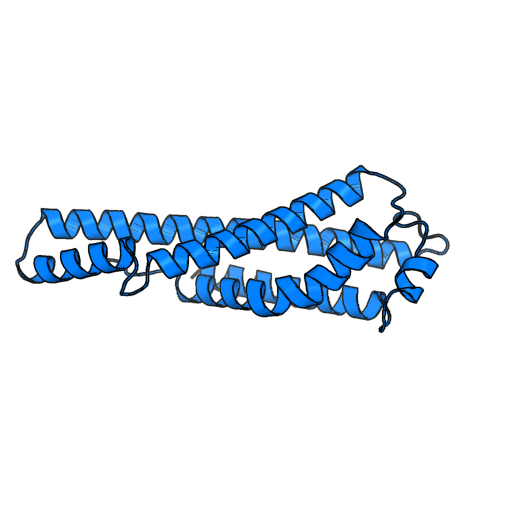0.000 1.762 1.00 79.25 177 HIS A CA 1
ATOM 1413 C C . HIS A 1 177 ? -12.704 10.545 3.033 1.00 79.25 177 HIS A C 1
ATOM 1415 O O . HIS A 1 177 ? -13.235 10.394 4.128 1.00 79.25 177 HIS A O 1
ATOM 1421 N N . VAL A 1 178 ? -11.520 11.154 2.914 1.00 68.88 178 VAL A N 1
ATOM 1422 C CA . VAL A 1 178 ? -10.827 11.821 4.034 1.00 68.88 178 VAL A CA 1
ATOM 1423 C C . VAL A 1 178 ? -11.244 13.295 4.162 1.00 68.88 178 VAL A C 1
ATOM 1425 O O . VAL A 1 178 ? -11.112 13.874 5.236 1.00 68.88 178 VAL A O 1
ATOM 1428 N N . ARG A 1 179 ? -11.749 13.913 3.083 1.00 57.28 179 ARG A N 1
ATOM 1429 C CA . ARG A 1 179 ? -12.237 15.307 3.066 1.00 57.28 179 ARG A CA 1
ATOM 1430 C C . ARG A 1 179 ? -13.734 15.458 3.378 1.00 57.28 179 ARG A C 1
ATOM 1432 O O . ARG A 1 179 ? -14.192 16.594 3.475 1.00 57.28 179 ARG A O 1
ATOM 1439 N N . SER A 1 180 ? -14.470 14.351 3.473 1.00 43.09 180 SER A N 1
ATOM 1440 C CA . SER A 1 180 ? -15.919 14.292 3.720 1.00 43.09 180 SER A CA 1
ATOM 1441 C C . SER A 1 180 ? -16.273 14.198 5.196 1.00 43.09 180 SER A C 1
ATOM 1443 O O . SER A 1 180 ?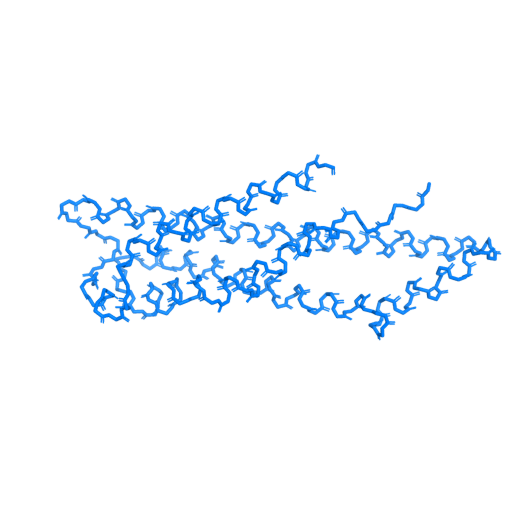 -15.582 13.421 5.892 1.00 43.09 180 SER A O 1
#

Sequence (180 aa):
MLAGYTHAAAFNYMKAFLLDYFKKDIREVVRDLLLVRGKWSSNISSQQLSDGFHQVMEAADKAVQFDDSLADDGERGAKLKKALGRVVERDKNSIRFIREGLKQVNTEAQVMINEAANGLITIAKHLKALLEDRKKTNPELLLNWKEIEAAGEEPIDQRMIAIYKRIHAFVQLMQMHVRS